Protein AF-A0A1N6NE54-F1 (afdb_monomer_lite)

Secondary structure (DSSP, 8-state):
-HHHHHHHTTSPTT-EEEEES--SHHHHHHHHTT-EEEEEESSHHHHHHHHHHHTS-EEES-GGG---SS-EEEEEE--SSPPPHHHHHHHHHHEEEEEEEEESS--SS--TTTEEEETTEEEE-

Radius of gyration: 13.29 Å; chains: 1; bounding box: 29×30×37 Å

Foldseek 3Di:
DVVVVVQVVQADQQFEEEEELDQQPVLLVCVVSNHHYAAEYCAPVSQVRNCVSNVHHYHNRDLLPDADPAAGLEYEYADPDADDQSSVVSNLVRHDQQRKYAYPDHDDDYDVVQWDDDPRITTGD

Structure (mmCIF, N/CA/C/O backbone):
data_AF-A0A1N6NE54-F1
#
_entry.id   AF-A0A1N6NE54-F1
#
loop_
_atom_site.group_PDB
_atom_site.id
_atom_site.type_symbol
_atom_site.label_atom_id
_atom_site.label_alt_id
_atom_site.label_comp_id
_atom_site.label_asym_id
_atom_site.label_entity_id
_atom_site.label_seq_id
_atom_site.pdbx_PDB_ins_code
_atom_site.Cartn_x
_atom_site.Cartn_y
_atom_site.Cartn_z
_atom_site.occupancy
_atom_site.B_iso_or_equiv
_atom_site.auth_seq_id
_atom_site.auth_comp_id
_atom_site.auth_asym_id
_atom_site.auth_atom_id
_atom_site.pdbx_PDB_model_num
ATOM 1 N N . MET A 1 1 ? 1.413 -16.279 2.804 1.00 60.62 1 MET A N 1
ATOM 2 C CA . MET A 1 1 ? -0.032 -16.570 2.664 1.00 60.62 1 MET A CA 1
ATOM 3 C C . MET A 1 1 ? -0.804 -16.203 3.930 1.00 60.62 1 MET A C 1
ATOM 5 O O . MET A 1 1 ? -1.491 -15.199 3.898 1.00 60.62 1 MET A O 1
ATOM 9 N N . ARG A 1 2 ? -0.577 -16.862 5.080 1.00 80.50 2 ARG A N 1
ATOM 10 C CA . ARG A 1 2 ? -1.353 -16.624 6.320 1.00 80.50 2 ARG A CA 1
ATOM 11 C C . ARG A 1 2 ? -1.451 -15.161 6.794 1.00 80.50 2 ARG A C 1
ATOM 13 O O . ARG A 1 2 ? -2.507 -14.752 7.260 1.00 80.50 2 ARG A O 1
ATOM 20 N N . GLU A 1 3 ? -0.372 -14.384 6.703 1.00 85.00 3 GLU A N 1
ATOM 21 C CA . GLU A 1 3 ? -0.378 -12.979 7.153 1.00 85.00 3 GLU A CA 1
ATOM 22 C C . GLU A 1 3 ? -1.035 -12.029 6.142 1.00 85.00 3 GLU A C 1
ATOM 24 O O . GLU A 1 3 ? -1.668 -11.059 6.548 1.00 85.00 3 GLU A O 1
ATOM 29 N N . LEU A 1 4 ? -0.967 -12.347 4.843 1.00 87.56 4 LEU A N 1
ATOM 30 C CA . LEU A 1 4 ? -1.697 -11.610 3.811 1.00 87.56 4 LEU A CA 1
ATOM 31 C C . LEU A 1 4 ? -3.206 -11.801 3.991 1.00 87.56 4 LEU A C 1
ATOM 33 O O . LEU A 1 4 ? -3.939 -10.822 4.007 1.00 87.56 4 LEU A O 1
ATOM 37 N N . ASP A 1 5 ? -3.658 -13.035 4.226 1.00 89.75 5 ASP A N 1
ATOM 38 C CA . ASP A 1 5 ? -5.077 -13.327 4.468 1.00 89.75 5 ASP A CA 1
ATOM 39 C C . ASP A 1 5 ? -5.596 -12.592 5.714 1.00 89.75 5 ASP A C 1
ATOM 41 O O . ASP A 1 5 ? -6.689 -12.030 5.714 1.00 89.75 5 ASP A O 1
ATOM 45 N N . ARG A 1 6 ? -4.782 -12.542 6.778 1.00 90.38 6 ARG A N 1
ATOM 46 C CA . ARG A 1 6 ? -5.091 -11.772 7.992 1.00 90.38 6 ARG A CA 1
ATOM 47 C C . ARG A 1 6 ? -5.148 -10.276 7.739 1.00 90.38 6 ARG A C 1
ATOM 49 O O . ARG A 1 6 ? -5.999 -9.611 8.320 1.00 90.38 6 ARG A O 1
ATOM 56 N N . TRP A 1 7 ? -4.243 -9.746 6.923 1.00 94.12 7 TRP A N 1
ATOM 57 C CA . TRP A 1 7 ? -4.256 -8.338 6.549 1.00 94.12 7 TRP A CA 1
ATOM 58 C C . TRP A 1 7 ? -5.516 -8.006 5.742 1.00 94.12 7 TRP A C 1
ATOM 60 O O . TRP A 1 7 ? -6.251 -7.100 6.125 1.00 94.12 7 TRP A O 1
ATOM 70 N N . LEU A 1 8 ? -5.829 -8.806 4.717 1.00 92.31 8 LEU A N 1
ATOM 71 C CA . LEU A 1 8 ? -7.023 -8.660 3.880 1.00 92.31 8 LEU A CA 1
ATOM 72 C C . LEU A 1 8 ? -8.323 -8.738 4.690 1.00 92.31 8 LEU A C 1
ATOM 74 O O . LEU A 1 8 ? -9.216 -7.922 4.488 1.00 92.31 8 LEU A O 1
ATOM 78 N N . ALA A 1 9 ? -8.414 -9.651 5.662 1.00 91.56 9 ALA A N 1
ATOM 79 C CA . ALA A 1 9 ? -9.597 -9.809 6.513 1.00 91.56 9 ALA A CA 1
ATOM 80 C C . ALA A 1 9 ? -9.931 -8.573 7.374 1.00 91.56 9 ALA A C 1
ATOM 82 O O . ALA A 1 9 ? -11.014 -8.501 7.953 1.00 91.56 9 ALA A O 1
ATOM 83 N N . ARG A 1 10 ? -9.009 -7.609 7.490 1.00 91.31 10 ARG A N 1
ATOM 84 C CA . ARG A 1 10 ? -9.209 -6.356 8.236 1.00 91.31 10 ARG 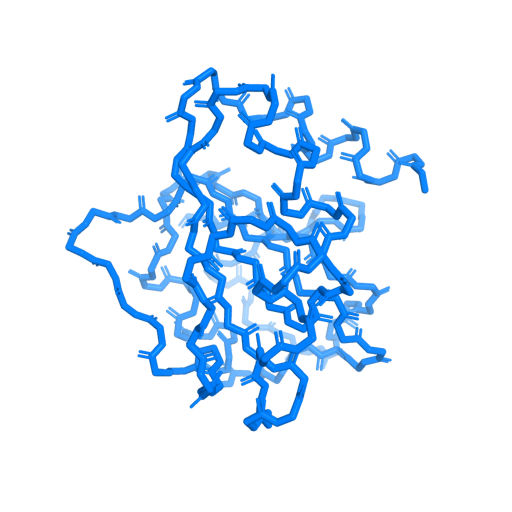A CA 1
ATOM 85 C C . ARG A 1 10 ? -9.653 -5.194 7.356 1.00 91.31 10 ARG A C 1
ATOM 87 O O . ARG A 1 10 ? -9.977 -4.138 7.894 1.00 91.31 10 ARG A O 1
ATOM 94 N N . LEU A 1 11 ? -9.617 -5.355 6.037 1.00 92.25 11 LEU A N 1
ATOM 95 C CA . LEU A 1 11 ? -9.899 -4.284 5.094 1.00 92.25 11 LEU A CA 1
ATOM 96 C C . LEU A 1 11 ? -11.395 -4.270 4.756 1.00 92.25 11 LEU A C 1
ATOM 98 O O . LEU A 1 11 ? -11.927 -5.283 4.298 1.00 92.25 11 LEU A O 1
ATOM 102 N N . PRO A 1 12 ? -12.091 -3.137 4.947 1.00 88.81 12 PRO A N 1
ATOM 103 C CA . PRO A 1 12 ? -13.418 -2.944 4.376 1.00 88.81 12 PRO A CA 1
ATOM 104 C C . PRO A 1 12 ? -13.404 -3.110 2.852 1.00 88.81 12 PRO A C 1
ATOM 106 O O . PRO A 1 12 ? -12.384 -2.867 2.202 1.00 88.81 12 PRO A O 1
ATOM 109 N N . ALA A 1 13 ? -14.554 -3.451 2.268 1.00 88.44 13 ALA A N 1
ATOM 110 C CA . ALA A 1 13 ? -14.724 -3.413 0.818 1.00 88.44 13 ALA A CA 1
ATOM 111 C C . ALA A 1 13 ? -14.390 -2.015 0.265 1.00 88.44 13 ALA A C 1
ATOM 113 O O . ALA A 1 13 ? -14.652 -1.005 0.924 1.00 88.44 13 ALA A O 1
ATOM 114 N N . ASN A 1 14 ? -13.829 -1.962 -0.945 1.00 93.38 14 ASN A N 1
ATOM 115 C CA . ASN A 1 14 ? -13.447 -0.722 -1.634 1.00 93.38 14 ASN A CA 1
ATOM 116 C C . ASN A 1 14 ? -12.414 0.134 -0.877 1.00 93.38 14 ASN A C 1
ATOM 118 O O . ASN A 1 14 ? -12.351 1.354 -1.047 1.00 93.38 14 ASN A O 1
ATOM 122 N N . SER A 1 15 ? -11.599 -0.490 -0.024 1.00 96.00 15 SER A N 1
ATOM 123 C CA . SER A 1 15 ? -10.534 0.194 0.709 1.00 96.00 15 SER A CA 1
ATOM 124 C C . SER A 1 15 ? -9.494 0.805 -0.227 1.00 96.00 15 SER A C 1
ATOM 126 O O . SER A 1 15 ? -9.093 0.195 -1.218 1.00 96.00 15 SER A O 1
ATOM 128 N N . HIS A 1 16 ? -9.003 1.995 0.131 1.00 97.69 16 HIS A N 1
ATOM 129 C CA . HIS A 1 16 ? -7.858 2.622 -0.528 1.00 97.69 16 HIS A CA 1
ATOM 130 C C . HIS A 1 16 ? -6.556 2.175 0.135 1.00 97.69 16 HIS A C 1
ATOM 132 O O . HIS A 1 16 ? -6.349 2.415 1.325 1.00 97.69 16 HIS A O 1
ATOM 138 N N . LEU A 1 17 ? -5.693 1.510 -0.630 1.00 98.19 17 LEU A N 1
ATOM 139 C CA . LEU A 1 17 ? -4.499 0.822 -0.150 1.00 98.19 17 LEU A CA 1
ATOM 140 C C . LEU A 1 17 ? -3.237 1.389 -0.796 1.00 98.19 17 LEU A C 1
ATOM 142 O O . LEU A 1 17 ? -3.231 1.716 -1.984 1.00 98.19 17 LEU A O 1
ATOM 146 N N . LEU A 1 18 ? -2.159 1.453 -0.015 1.00 98.25 18 LEU A N 1
ATOM 147 C CA . LEU A 1 18 ? -0.815 1.755 -0.506 1.00 98.25 18 LEU A CA 1
ATOM 148 C C . LEU A 1 18 ? 0.009 0.468 -0.605 1.00 98.25 18 LEU A C 1
ATOM 150 O O . LEU A 1 18 ? 0.202 -0.212 0.399 1.00 98.25 18 LEU A O 1
ATOM 154 N N . ILE A 1 19 ? 0.523 0.152 -1.790 1.00 98.06 19 ILE A N 1
ATOM 155 C CA . ILE A 1 19 ? 1.356 -1.033 -2.028 1.00 98.06 19 ILE A CA 1
ATOM 156 C C . ILE A 1 19 ? 2.722 -0.585 -2.554 1.00 98.06 19 ILE A C 1
ATOM 158 O O . ILE A 1 19 ? 2.780 0.152 -3.539 1.00 98.06 19 ILE A O 1
ATOM 162 N N . SER A 1 20 ? 3.816 -1.005 -1.915 1.00 97.44 20 SER A N 1
ATOM 163 C CA . SER A 1 20 ? 5.174 -0.704 -2.388 1.00 97.44 20 SER A CA 1
ATOM 164 C C . SER A 1 20 ? 5.926 -1.946 -2.829 1.00 97.44 20 SER A C 1
ATOM 166 O O . SER A 1 20 ? 5.822 -2.994 -2.196 1.00 97.44 20 SER A O 1
ATOM 168 N N . ASN A 1 21 ? 6.708 -1.792 -3.900 1.00 96.44 21 ASN A N 1
ATOM 169 C CA . ASN A 1 21 ? 7.662 -2.785 -4.405 1.00 96.44 21 ASN A CA 1
ATOM 170 C C . ASN A 1 21 ? 7.048 -4.178 -4.674 1.00 96.44 21 ASN A C 1
ATOM 172 O O . ASN A 1 21 ? 7.729 -5.195 -4.589 1.00 96.44 21 ASN A O 1
ATOM 176 N N . ASP A 1 22 ? 5.759 -4.219 -5.024 1.00 95.81 22 ASP A N 1
ATOM 177 C CA . ASP A 1 22 ? 5.060 -5.420 -5.495 1.00 95.81 22 ASP A CA 1
ATOM 178 C C . ASP A 1 22 ? 5.505 -5.802 -6.916 1.00 95.81 22 ASP A C 1
ATOM 180 O O . ASP A 1 22 ? 5.846 -4.935 -7.724 1.00 95.81 22 ASP A O 1
ATOM 184 N N . ASP A 1 23 ? 5.445 -7.090 -7.255 1.00 95.56 23 ASP A N 1
ATOM 185 C CA . ASP A 1 23 ? 5.723 -7.600 -8.609 1.00 95.56 23 ASP A CA 1
ATOM 186 C C . ASP A 1 23 ? 4.524 -7.449 -9.570 1.00 95.56 23 ASP A C 1
ATOM 188 O O . ASP A 1 23 ? 4.630 -7.697 -10.773 1.00 95.56 23 ASP A O 1
ATOM 192 N N . GLY A 1 24 ? 3.390 -6.997 -9.033 1.00 95.81 24 GLY A N 1
ATOM 193 C CA . GLY A 1 24 ? 2.129 -6.736 -9.711 1.00 95.81 24 GLY A CA 1
ATOM 194 C C . GLY A 1 24 ? 1.041 -7.746 -9.358 1.00 95.81 24 GLY A C 1
ATOM 195 O O . GLY A 1 24 ? -0.139 -7.479 -9.610 1.00 95.81 24 GLY A O 1
ATOM 196 N N . TYR A 1 25 ? 1.395 -8.884 -8.756 1.00 95.75 25 TYR A N 1
ATOM 197 C CA . TYR A 1 25 ? 0.437 -9.917 -8.380 1.00 95.75 25 TYR A CA 1
ATOM 198 C C . TYR A 1 25 ? -0.515 -9.438 -7.282 1.00 95.75 25 TYR A C 1
ATOM 200 O O . TYR A 1 25 ? -1.736 -9.609 -7.404 1.00 95.75 25 TYR A O 1
ATOM 208 N N . LEU A 1 26 ? 0.012 -8.814 -6.221 1.00 95.62 26 LEU A N 1
ATOM 209 C CA . LEU A 1 26 ? -0.824 -8.329 -5.126 1.00 95.62 26 LEU A CA 1
ATOM 210 C C . LEU A 1 26 ? -1.718 -7.187 -5.605 1.00 95.62 26 LEU A C 1
ATOM 212 O O . LEU A 1 26 ? -2.925 -7.220 -5.365 1.00 95.62 26 LEU A O 1
ATOM 216 N N . CYS A 1 27 ? -1.160 -6.221 -6.336 1.00 97.62 27 CYS A N 1
ATOM 217 C CA . CYS A 1 27 ? -1.928 -5.107 -6.883 1.00 97.62 27 CYS A CA 1
ATOM 218 C C . CYS A 1 27 ? -3.081 -5.595 -7.769 1.00 97.62 27 CYS A C 1
ATOM 220 O O . CYS A 1 27 ? -4.220 -5.170 -7.581 1.00 97.62 27 CYS A O 1
ATOM 222 N N . ARG A 1 28 ? -2.820 -6.539 -8.684 1.00 97.62 28 ARG A N 1
ATOM 223 C CA . ARG A 1 28 ? -3.859 -7.128 -9.543 1.00 97.62 28 ARG A CA 1
ATOM 224 C C . ARG A 1 28 ? -4.945 -7.834 -8.738 1.00 97.62 28 ARG A C 1
ATOM 226 O O . ARG A 1 28 ? -6.127 -7.700 -9.048 1.00 97.62 28 ARG A O 1
ATOM 233 N N . THR A 1 29 ? -4.544 -8.586 -7.716 1.00 95.50 29 THR A N 1
ATOM 234 C CA . THR A 1 29 ? -5.471 -9.322 -6.847 1.00 95.50 29 THR A CA 1
ATOM 2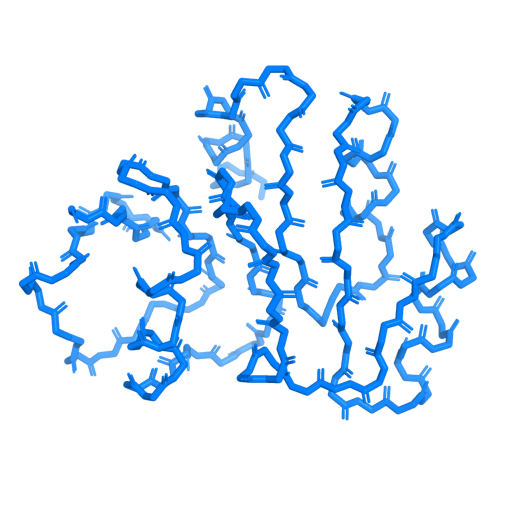35 C C . THR A 1 29 ? -6.385 -8.364 -6.087 1.00 95.50 29 THR A C 1
ATOM 237 O O . THR A 1 29 ? -7.592 -8.580 -6.037 1.00 95.50 29 THR A O 1
ATOM 240 N N . LEU A 1 30 ? -5.829 -7.279 -5.545 1.00 96.50 30 LEU A N 1
ATOM 241 C CA . LEU A 1 30 ? -6.584 -6.252 -4.828 1.00 96.50 30 LEU A CA 1
ATOM 242 C C . LEU A 1 30 ? -7.557 -5.509 -5.750 1.00 96.50 30 LEU A C 1
ATOM 244 O O . LEU A 1 30 ? -8.711 -5.310 -5.379 1.00 96.50 30 LEU A O 1
ATOM 248 N N . LEU A 1 31 ? -7.132 -5.161 -6.969 1.00 95.88 31 LEU A N 1
ATOM 249 C CA . LEU A 1 31 ? -8.016 -4.551 -7.967 1.00 95.88 31 LEU A CA 1
ATOM 250 C C . LEU A 1 31 ? -9.192 -5.463 -8.339 1.00 95.88 31 LEU A C 1
ATOM 252 O O . LEU A 1 31 ? -10.318 -4.991 -8.466 1.00 95.88 31 LEU A O 1
ATOM 256 N N . ALA A 1 32 ? -8.954 -6.771 -8.478 1.00 94.94 32 ALA A N 1
ATOM 257 C CA . ALA A 1 32 ? -10.013 -7.745 -8.750 1.00 94.94 32 ALA A CA 1
ATOM 258 C C . ALA A 1 32 ? -11.016 -7.894 -7.588 1.00 94.94 32 ALA A C 1
ATOM 260 O O . ALA A 1 32 ? -12.117 -8.396 -7.795 1.00 94.94 32 ALA A O 1
ATOM 261 N N . GLN A 1 33 ? -10.646 -7.450 -6.383 1.00 93.88 33 GLN A N 1
ATOM 262 C CA . GLN A 1 33 ? -11.509 -7.363 -5.201 1.00 93.88 33 GLN A CA 1
ATOM 263 C C . GLN A 1 33 ? -12.115 -5.960 -5.017 1.00 93.88 33 GLN A C 1
ATOM 265 O O . GLN A 1 33 ? -12.544 -5.617 -3.917 1.00 93.88 33 GLN A O 1
ATOM 270 N N . GLU A 1 34 ? -12.117 -5.143 -6.075 1.00 95.12 34 GLU A N 1
ATOM 271 C CA . GLU A 1 34 ? -1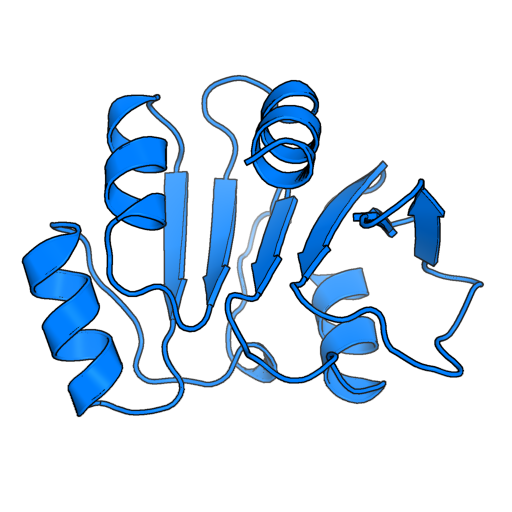2.681 -3.786 -6.102 1.00 95.12 34 GLU A CA 1
ATOM 272 C C . GLU A 1 34 ? -11.987 -2.797 -5.144 1.00 95.12 34 GLU A C 1
ATOM 274 O O . GLU A 1 34 ? -12.505 -1.723 -4.842 1.00 95.12 34 GLU A O 1
ATOM 279 N N . MET A 1 35 ? -10.770 -3.115 -4.688 1.00 96.50 35 MET A N 1
ATOM 280 C CA . MET A 1 35 ? -9.972 -2.196 -3.876 1.00 96.50 35 MET A CA 1
ATOM 281 C C . MET A 1 35 ? -9.382 -1.077 -4.736 1.00 96.50 35 MET A C 1
ATOM 283 O O . MET A 1 35 ? -9.016 -1.273 -5.897 1.00 96.50 35 MET A O 1
ATOM 287 N N . VAL A 1 36 ? -9.200 0.098 -4.135 1.00 96.75 36 VAL A N 1
ATOM 288 C CA . VAL A 1 36 ? -8.482 1.207 -4.769 1.00 96.75 36 VAL A CA 1
ATOM 289 C C . VAL A 1 36 ? -7.005 1.073 -4.422 1.00 96.75 36 VAL A C 1
ATOM 291 O O . VAL A 1 36 ? -6.627 1.162 -3.257 1.00 96.75 36 VAL A O 1
ATOM 294 N N . VAL A 1 37 ? -6.147 0.874 -5.421 1.00 97.75 37 VAL A N 1
ATOM 295 C CA . VAL A 1 37 ? -4.711 0.650 -5.203 1.00 97.75 37 VAL A CA 1
ATOM 296 C C . VAL A 1 37 ? -3.907 1.870 -5.639 1.00 97.75 37 VAL A C 1
ATOM 298 O O . VAL A 1 37 ? -3.995 2.330 -6.774 1.00 97.75 37 VAL A O 1
ATOM 301 N N . SER A 1 38 ? -3.090 2.395 -4.732 1.00 98.19 38 SER A N 1
ATOM 302 C CA . SER A 1 38 ? -1.979 3.288 -5.053 1.00 98.19 38 SER A CA 1
ATOM 303 C C . SER A 1 38 ? -0.682 2.514 -4.911 1.00 98.19 38 SER A C 1
ATOM 305 O O . SER A 1 38 ? -0.346 2.071 -3.818 1.00 98.19 38 SER A O 1
ATOM 307 N N . ALA A 1 39 ? 0.032 2.345 -6.019 1.00 98.19 39 ALA A N 1
ATOM 308 C CA . ALA A 1 39 ? 1.248 1.549 -6.062 1.00 98.19 39 ALA A CA 1
ATOM 309 C C . ALA A 1 39 ? 2.481 2.411 -6.347 1.00 98.19 39 ALA A C 1
ATOM 311 O O . ALA A 1 39 ? 2.434 3.346 -7.160 1.00 98.19 39 ALA A O 1
ATOM 312 N N . CYS A 1 40 ? 3.597 2.074 -5.708 1.00 98.19 40 CYS A N 1
ATOM 313 C CA . CYS A 1 40 ? 4.898 2.639 -6.033 1.00 98.19 40 CYS A CA 1
ATOM 314 C C . CYS A 1 40 ? 6.001 1.582 -6.027 1.00 98.19 40 CYS A C 1
ATOM 316 O O . CYS A 1 40 ? 5.903 0.559 -5.352 1.00 98.19 40 CYS A O 1
ATOM 318 N N . CYS A 1 41 ? 7.061 1.845 -6.778 1.00 97.94 41 CYS A N 1
ATOM 319 C CA . CYS A 1 41 ? 8.305 1.099 -6.693 1.00 97.94 41 CYS A CA 1
ATOM 320 C C . CYS A 1 41 ? 9.480 2.073 -6.657 1.00 97.94 41 CYS A C 1
ATOM 322 O O . CYS A 1 41 ? 9.420 3.139 -7.272 1.00 97.94 41 CYS A O 1
ATOM 324 N N . ASP A 1 42 ? 10.569 1.692 -5.997 1.00 96.12 42 ASP A N 1
ATOM 325 C CA . ASP A 1 42 ? 11.720 2.585 -5.799 1.00 96.12 42 ASP A CA 1
ATOM 326 C C . ASP A 1 4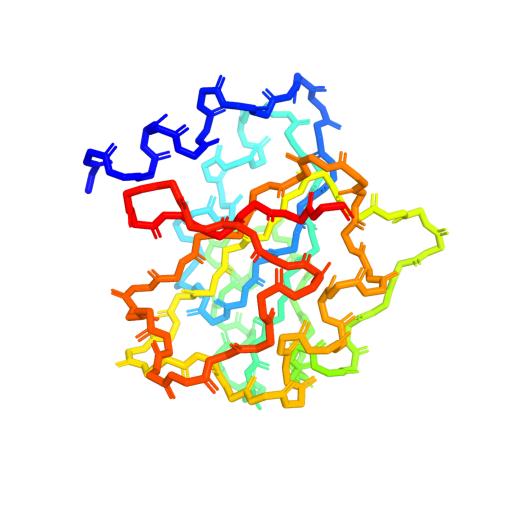2 ? 12.481 2.899 -7.092 1.00 96.12 42 ASP A C 1
ATOM 328 O O . ASP A 1 42 ? 13.184 3.905 -7.183 1.00 96.12 42 ASP A O 1
ATOM 332 N N . THR A 1 43 ? 12.329 2.053 -8.114 1.00 97.12 43 THR A N 1
ATOM 333 C CA . THR A 1 43 ? 12.982 2.216 -9.415 1.00 97.12 43 THR A CA 1
ATOM 334 C C . THR A 1 43 ? 11.963 2.312 -10.541 1.00 97.12 43 THR A C 1
ATOM 336 O O . THR A 1 43 ? 10.884 1.715 -10.485 1.00 97.12 43 THR A O 1
ATOM 339 N N . LEU A 1 44 ? 12.328 3.041 -11.600 1.00 97.94 44 LEU A N 1
ATOM 340 C CA . LEU A 1 44 ? 11.499 3.171 -12.796 1.00 97.94 44 LEU A CA 1
ATOM 341 C C . LEU A 1 44 ? 11.243 1.814 -13.461 1.00 97.94 44 LEU A C 1
ATOM 343 O O . LEU A 1 44 ? 10.103 1.510 -13.797 1.00 97.94 44 LEU A O 1
ATOM 347 N N . ASP A 1 45 ? 12.274 0.978 -13.580 1.00 98.19 45 ASP A N 1
ATOM 348 C CA . ASP A 1 45 ? 12.154 -0.342 -14.200 1.00 98.19 45 ASP A CA 1
ATOM 349 C C . ASP A 1 45 ? 11.195 -1.257 -13.431 1.00 98.19 45 ASP A C 1
ATOM 351 O O . ASP A 1 45 ? 10.388 -1.960 -14.042 1.00 98.19 45 ASP A O 1
ATOM 355 N N . ALA A 1 46 ? 11.257 -1.249 -12.093 1.00 97.75 46 ALA A N 1
ATOM 356 C CA . ALA A 1 46 ? 10.303 -1.988 -11.272 1.00 97.75 46 ALA A CA 1
ATOM 357 C C . ALA A 1 46 ? 8.884 -1.442 -11.466 1.00 97.75 46 ALA A C 1
ATOM 359 O O . ALA A 1 46 ? 7.988 -2.211 -11.801 1.00 97.75 46 ALA A O 1
ATOM 360 N N . ALA A 1 47 ? 8.699 -0.120 -11.382 1.00 98.25 47 ALA A N 1
ATOM 361 C CA . ALA A 1 47 ? 7.393 0.505 -11.570 1.00 98.25 47 ALA A CA 1
ATOM 362 C C . ALA A 1 47 ? 6.780 0.174 -12.943 1.00 98.25 47 ALA A C 1
ATOM 364 O O . ALA A 1 47 ? 5.592 -0.131 -13.031 1.00 98.25 47 ALA A O 1
ATOM 365 N N . MET A 1 48 ? 7.582 0.172 -14.013 1.00 98.44 48 MET A N 1
ATOM 366 C CA . MET A 1 48 ? 7.130 -0.209 -15.354 1.00 98.44 48 MET A CA 1
ATOM 367 C C . MET A 1 48 ? 6.675 -1.670 -15.417 1.00 98.44 48 MET A C 1
ATOM 369 O O . MET A 1 48 ? 5.596 -1.945 -15.942 1.00 98.44 48 MET A O 1
ATOM 373 N N . ARG A 1 49 ? 7.463 -2.604 -14.867 1.00 98.31 49 ARG A N 1
ATOM 374 C CA . ARG A 1 49 ? 7.097 -4.030 -14.842 1.00 98.31 49 ARG A CA 1
ATOM 375 C C . ARG A 1 49 ? 5.819 -4.268 -14.044 1.00 98.31 49 ARG A C 1
ATOM 377 O O . ARG A 1 49 ? 4.902 -4.904 -14.558 1.00 98.31 49 ARG A O 1
ATOM 384 N N . THR A 1 50 ? 5.734 -3.706 -12.841 1.00 98.31 50 THR A N 1
ATOM 385 C CA . THR A 1 50 ? 4.567 -3.825 -11.960 1.00 98.31 50 THR A CA 1
ATOM 386 C C . THR A 1 50 ? 3.329 -3.202 -12.602 1.00 98.31 50 THR A C 1
ATOM 388 O O . THR A 1 50 ? 2.260 -3.800 -12.565 1.00 98.31 50 THR A O 1
ATOM 391 N N . SER A 1 51 ? 3.468 -2.047 -13.263 1.00 98.44 51 SER A N 1
ATOM 392 C CA . SER A 1 51 ? 2.376 -1.384 -13.990 1.00 98.44 51 SER A CA 1
ATOM 393 C C . SER A 1 51 ? 1.786 -2.279 -15.080 1.00 98.44 51 SER A C 1
ATOM 395 O O . SER A 1 51 ? 0.571 -2.474 -15.138 1.00 98.44 51 SER A O 1
ATOM 397 N N . VAL A 1 52 ? 2.646 -2.904 -15.893 1.00 98.31 52 VAL A N 1
ATOM 398 C CA . VAL A 1 52 ? 2.222 -3.848 -16.938 1.00 98.31 52 VAL A CA 1
ATOM 399 C C . VAL A 1 52 ? 1.584 -5.101 -16.336 1.00 98.31 52 VAL A C 1
ATOM 401 O O . VAL A 1 52 ? 0.529 -5.529 -16.799 1.00 98.31 52 VAL A O 1
ATOM 404 N N . ALA A 1 53 ? 2.201 -5.689 -15.310 1.00 98.25 53 ALA A N 1
ATOM 405 C CA . ALA A 1 53 ? 1.724 -6.926 -14.692 1.00 98.25 53 ALA A CA 1
ATOM 406 C C . ALA A 1 53 ? 0.379 -6.748 -13.968 1.00 98.25 53 ALA A C 1
ATOM 408 O O . ALA A 1 53 ? -0.485 -7.628 -14.030 1.00 98.25 53 ALA A O 1
ATOM 409 N N . ALA A 1 54 ? 0.199 -5.608 -13.299 1.00 97.62 54 ALA A N 1
ATOM 410 C CA . ALA A 1 54 ? -0.979 -5.323 -12.495 1.00 97.62 54 ALA A CA 1
ATOM 411 C C . ALA A 1 54 ? -2.112 -4.639 -13.271 1.00 97.6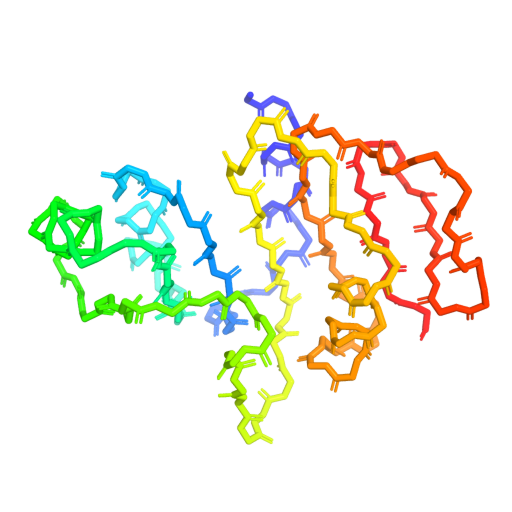2 54 ALA A C 1
ATOM 413 O O . ALA A 1 54 ? -3.271 -4.748 -12.873 1.00 97.62 54 ALA A O 1
ATOM 414 N N . GLY A 1 55 ? -1.794 -3.946 -14.369 1.00 97.50 55 GLY A N 1
ATOM 415 C CA . GLY A 1 55 ? -2.764 -3.193 -15.160 1.00 97.50 55 GLY A CA 1
ATOM 416 C C . GLY A 1 55 ? -3.198 -1.870 -14.518 1.00 97.50 55 GLY A C 1
ATOM 417 O O . GLY A 1 55 ? -4.327 -1.439 -14.740 1.00 97.50 55 GLY A O 1
ATOM 418 N N . LEU A 1 56 ? -2.330 -1.222 -13.727 1.00 97.69 56 LEU A N 1
ATOM 419 C CA . LEU A 1 56 ? -2.581 0.106 -13.148 1.00 97.69 56 LEU A CA 1
ATOM 420 C C . LEU A 1 56 ? -1.351 1.020 -13.218 1.00 97.69 56 LEU A C 1
ATOM 422 O O . LEU A 1 56 ? -0.230 0.527 -13.301 1.00 97.69 56 LEU A O 1
ATOM 426 N N . PRO A 1 57 ? -1.520 2.348 -13.094 1.00 97.62 57 PRO A N 1
ATOM 427 C CA . PRO A 1 57 ? -0.391 3.256 -12.937 1.00 97.62 57 PRO A CA 1
ATOM 428 C C . PRO A 1 57 ? 0.402 2.976 -11.651 1.00 97.62 57 PRO A C 1
ATOM 430 O O . PRO A 1 57 ? -0.155 2.991 -10.553 1.00 97.62 57 PRO A O 1
ATOM 433 N N . VAL A 1 58 ? 1.719 2.811 -11.781 1.00 98.38 58 VAL A N 1
ATOM 434 C CA . VAL A 1 58 ? 2.654 2.641 -10.655 1.00 98.38 58 VAL A CA 1
ATOM 435 C C . VAL A 1 58 ? 3.669 3.779 -10.668 1.00 98.38 58 VAL A C 1
ATOM 437 O O . VAL A 1 58 ? 4.237 4.107 -11.710 1.00 98.38 58 VAL A O 1
ATOM 440 N N . ARG A 1 59 ? 3.896 4.408 -9.512 1.00 98.00 59 ARG A N 1
ATOM 441 C CA . ARG A 1 59 ? 4.843 5.525 -9.377 1.00 98.00 59 ARG A CA 1
ATOM 442 C C . ARG A 1 59 ? 6.266 5.004 -9.184 1.00 98.00 59 ARG A C 1
ATOM 444 O O . ARG A 1 59 ? 6.486 4.156 -8.329 1.00 98.00 59 ARG A O 1
ATOM 451 N N . ALA A 1 60 ? 7.231 5.565 -9.906 1.00 97.94 60 ALA A N 1
ATOM 452 C CA . ALA A 1 60 ? 8.652 5.370 -9.623 1.00 97.94 60 ALA A CA 1
ATOM 453 C C . ALA A 1 60 ? 9.077 6.314 -8.484 1.00 97.94 60 ALA A C 1
ATOM 455 O O . ALA A 1 60 ? 9.513 7.439 -8.729 1.00 97.94 60 ALA A O 1
ATOM 456 N N . ALA A 1 61 ? 8.827 5.907 -7.243 1.00 96.62 61 ALA A N 1
ATOM 457 C CA . ALA A 1 61 ? 9.083 6.701 -6.051 1.00 96.62 61 ALA A CA 1
ATOM 458 C C . ALA A 1 61 ? 9.103 5.825 -4.795 1.00 96.62 61 ALA A C 1
ATOM 460 O O . ALA A 1 61 ? 8.385 4.830 -4.707 1.00 96.62 61 ALA A O 1
ATOM 461 N N . THR A 1 62 ? 9.844 6.275 -3.784 1.00 95.06 62 THR A N 1
ATOM 462 C CA . THR A 1 62 ? 9.804 5.660 -2.455 1.00 95.06 62 THR A CA 1
ATOM 463 C C . THR A 1 62 ? 8.486 5.956 -1.738 1.00 95.06 62 THR A C 1
ATOM 465 O O . THR A 1 62 ? 7.805 6.955 -2.006 1.00 95.06 62 THR A O 1
ATOM 468 N N . VAL A 1 63 ? 8.149 5.121 -0.753 1.00 95.81 63 VAL A N 1
ATOM 469 C CA . VAL A 1 63 ? 6.949 5.274 0.093 1.00 95.81 63 VAL A CA 1
ATOM 470 C C . VAL A 1 63 ? 6.855 6.658 0.742 1.00 95.81 63 VAL A C 1
ATOM 472 O O . VAL A 1 63 ? 5.760 7.207 0.851 1.00 95.81 63 VAL A O 1
ATOM 475 N N . LEU A 1 64 ? 7.990 7.271 1.096 1.00 96.44 64 LEU A N 1
ATOM 476 C CA . LEU A 1 64 ? 8.064 8.617 1.687 1.00 96.44 64 LEU A CA 1
ATOM 477 C C . LEU A 1 64 ? 7.469 9.717 0.790 1.00 96.44 64 LEU A C 1
ATOM 479 O O . LEU A 1 64 ? 7.030 10.764 1.272 1.00 96.44 64 LEU A O 1
ATOM 483 N N . HIS A 1 65 ? 7.431 9.485 -0.521 1.00 95.19 65 HIS A N 1
ATOM 484 C CA . HIS A 1 65 ? 6.857 10.410 -1.496 1.00 95.19 65 HIS A CA 1
ATOM 485 C C . HIS A 1 65 ? 5.401 10.078 -1.844 1.00 95.19 65 HIS A C 1
ATOM 487 O O . HIS A 1 65 ? 4.738 10.835 -2.557 1.00 95.19 65 HIS A O 1
ATOM 493 N N . CYS A 1 66 ? 4.871 8.968 -1.331 1.00 94.50 66 CYS A N 1
ATOM 494 C CA . CYS A 1 66 ? 3.489 8.578 -1.549 1.00 94.50 66 CYS A CA 1
ATOM 495 C C . CYS A 1 66 ? 2.582 9.279 -0.546 1.00 94.50 66 CYS A C 1
ATOM 497 O O . CYS A 1 66 ? 2.668 9.070 0.664 1.00 94.50 66 CYS A O 1
ATOM 499 N N . ARG A 1 67 ? 1.710 10.135 -1.078 1.00 95.06 67 ARG A N 1
ATOM 500 C CA . ARG A 1 67 ? 0.723 10.896 -0.318 1.00 95.06 67 ARG A CA 1
ATOM 501 C C . ARG A 1 67 ? -0.648 10.731 -0.939 1.00 95.06 67 ARG A C 1
ATOM 503 O O . ARG A 1 67 ? -0.772 10.680 -2.167 1.00 95.06 67 ARG A O 1
ATOM 510 N N . SER A 1 68 ? -1.652 10.699 -0.078 1.00 94.88 68 SER A N 1
ATOM 511 C CA . SER A 1 68 ? -3.055 10.755 -0.461 1.00 94.88 68 SER A CA 1
ATOM 512 C C . SER A 1 68 ? -3.752 11.855 0.329 1.00 94.88 68 SER A C 1
ATOM 514 O O . SER A 1 68 ? -3.386 12.149 1.464 1.00 94.88 68 SER A O 1
ATOM 516 N N . VAL A 1 69 ? -4.753 12.482 -0.289 1.00 93.38 69 VAL A N 1
ATOM 517 C CA . VAL A 1 69 ? -5.617 13.459 0.391 1.00 93.38 69 VAL A CA 1
ATOM 518 C C . VAL A 1 69 ? -6.490 12.757 1.434 1.00 93.38 69 VAL A C 1
ATOM 520 O O . VAL A 1 69 ? -6.778 13.323 2.484 1.00 93.38 69 VAL A O 1
ATOM 523 N N . VAL A 1 70 ? -6.879 11.511 1.155 1.00 94.00 70 VAL A N 1
ATOM 524 C CA . VAL A 1 70 ? -7.625 10.646 2.073 1.00 94.00 70 VAL A CA 1
ATOM 525 C C . VAL A 1 70 ? -6.667 9.604 2.654 1.00 94.00 70 VAL A C 1
ATOM 527 O O . VAL A 1 70 ? -5.954 8.968 1.873 1.00 94.00 70 VAL A O 1
ATOM 530 N N . PRO A 1 71 ? -6.632 9.397 3.983 1.00 96.38 71 PRO A N 1
ATOM 531 C CA . PRO A 1 71 ? -5.775 8.382 4.581 1.00 96.38 71 PRO A CA 1
ATOM 532 C C . PRO A 1 71 ? -6.055 6.986 4.018 1.00 96.38 71 PRO A C 1
ATOM 534 O O . PRO A 1 71 ? -7.212 6.597 3.857 1.00 96.38 71 PRO A O 1
ATOM 537 N N . PHE A 1 72 ? -5.002 6.217 3.758 1.00 97.94 72 PHE A N 1
ATOM 538 C CA . PHE A 1 72 ? -5.141 4.839 3.304 1.00 97.94 72 PHE A CA 1
ATOM 539 C C . PHE A 1 72 ? -5.706 3.964 4.433 1.00 97.94 72 PHE A C 1
ATOM 541 O O . PHE A 1 72 ? -5.342 4.105 5.605 1.00 97.94 72 PHE A O 1
ATOM 548 N N . ALA A 1 73 ? -6.568 3.018 4.072 1.00 97.56 73 ALA A N 1
ATOM 549 C CA . ALA A 1 73 ? -7.148 2.038 4.990 1.00 97.56 73 ALA A CA 1
ATOM 550 C C . ALA A 1 73 ? -6.158 0.918 5.368 1.00 97.56 73 ALA A C 1
ATOM 552 O O . ALA A 1 73 ? -6.352 0.213 6.358 1.00 97.56 73 ALA A O 1
ATOM 553 N N . GLY A 1 74 ? -5.075 0.774 4.603 1.00 97.69 74 GLY A N 1
ATOM 554 C CA . GLY A 1 74 ? -3.988 -0.155 4.877 1.00 97.69 74 GLY A CA 1
ATOM 555 C C . GLY A 1 74 ? -2.808 0.065 3.939 1.00 97.69 74 GLY A C 1
ATOM 556 O O . GLY A 1 74 ? -2.929 0.733 2.907 1.00 97.69 74 GLY A O 1
ATOM 557 N N . ALA A 1 75 ? -1.666 -0.512 4.299 1.00 97.56 75 ALA A N 1
ATOM 558 C CA . ALA A 1 75 ? -0.497 -0.544 3.432 1.00 97.56 75 ALA A CA 1
ATOM 559 C C . ALA A 1 75 ? 0.211 -1.901 3.468 1.00 97.56 75 ALA A C 1
ATOM 561 O O . ALA A 1 75 ? 0.192 -2.587 4.492 1.00 97.56 75 ALA A O 1
ATOM 562 N N . CYS A 1 76 ? 0.852 -2.263 2.360 1.00 96.88 76 CYS A N 1
ATOM 563 C CA . CYS A 1 76 ? 1.721 -3.430 2.260 1.00 96.88 76 CYS A CA 1
ATOM 564 C C . CYS A 1 76 ? 3.070 -3.021 1.670 1.00 96.88 76 CYS A C 1
ATOM 566 O O . CYS A 1 76 ? 3.117 -2.455 0.577 1.00 96.88 76 CYS A O 1
ATOM 568 N N . LEU A 1 77 ? 4.149 -3.322 2.392 1.00 95.94 77 LEU A N 1
ATOM 569 C CA . LEU A 1 77 ? 5.520 -3.152 1.921 1.00 95.94 77 LEU A CA 1
ATOM 570 C C . LEU A 1 77 ? 6.065 -4.523 1.539 1.00 95.94 77 LEU A C 1
ATOM 572 O O . LEU A 1 77 ? 6.240 -5.384 2.407 1.00 95.94 77 LEU A O 1
ATOM 576 N N . CYS A 1 78 ? 6.295 -4.730 0.245 1.00 94.38 78 CYS A N 1
ATOM 577 C CA . CYS A 1 78 ? 6.795 -5.996 -0.293 1.00 94.38 78 CYS A CA 1
ATOM 578 C C . CYS A 1 78 ? 8.329 -6.104 -0.249 1.00 94.38 78 CYS A C 1
ATOM 580 O O . CYS A 1 78 ? 8.894 -7.064 -0.763 1.00 94.38 78 CYS A O 1
ATOM 582 N N . ASP A 1 79 ? 8.995 -5.143 0.390 1.00 89.56 79 ASP A N 1
ATOM 583 C CA . ASP A 1 79 ? 10.438 -5.119 0.584 1.00 89.56 79 ASP A CA 1
ATOM 584 C C . ASP A 1 79 ? 10.949 -6.279 1.447 1.00 89.56 79 ASP A C 1
ATOM 586 O O . ASP A 1 79 ? 10.362 -6.637 2.471 1.00 89.56 79 ASP A O 1
ATOM 590 N N . GLU A 1 80 ? 12.123 -6.802 1.088 1.00 86.56 80 GLU A N 1
ATOM 591 C CA . GLU A 1 80 ? 12.859 -7.805 1.877 1.00 86.56 80 GLU A CA 1
ATOM 592 C C . GLU A 1 80 ? 13.510 -7.213 3.138 1.00 86.56 80 GLU A C 1
ATOM 594 O O . GLU A 1 80 ? 14.153 -7.914 3.916 1.00 86.56 80 GLU A O 1
ATOM 599 N N . THR A 1 81 ? 13.363 -5.908 3.361 1.00 89.25 81 THR A N 1
ATOM 600 C CA . THR A 1 81 ? 13.920 -5.221 4.525 1.00 89.25 81 THR A CA 1
ATOM 601 C C . THR A 1 81 ? 12.815 -4.598 5.356 1.00 89.25 81 THR A C 1
ATOM 603 O O . THR A 1 81 ? 11.745 -4.244 4.860 1.00 89.25 81 THR A O 1
ATOM 606 N N . ALA A 1 82 ? 13.058 -4.498 6.660 1.00 90.81 82 ALA A N 1
ATOM 607 C CA . ALA A 1 82 ? 12.109 -3.851 7.543 1.00 90.81 82 ALA A CA 1
ATOM 608 C C . ALA A 1 82 ? 12.082 -2.334 7.292 1.00 90.81 82 ALA A C 1
ATOM 610 O O . ALA A 1 82 ? 13.146 -1.742 7.094 1.00 90.81 82 ALA A O 1
ATOM 611 N N . PRO A 1 83 ? 10.906 -1.684 7.361 1.00 92.00 83 PRO A N 1
ATOM 612 C CA . PRO A 1 83 ? 10.817 -0.240 7.199 1.00 92.00 83 PRO A CA 1
ATOM 613 C C . PRO A 1 83 ? 11.568 0.483 8.317 1.00 92.00 83 PRO A C 1
ATOM 615 O O . PRO A 1 83 ? 11.458 0.128 9.493 1.00 92.00 83 PRO A O 1
ATOM 618 N N . ASP A 1 84 ? 12.299 1.532 7.954 1.00 92.06 84 ASP A N 1
ATOM 619 C CA . ASP A 1 84 ? 12.993 2.377 8.918 1.00 92.06 84 ASP A CA 1
ATOM 620 C C . ASP A 1 84 ? 12.032 3.304 9.692 1.00 92.06 84 ASP A C 1
ATOM 622 O O . ASP A 1 84 ? 10.824 3.394 9.432 1.00 92.06 84 ASP A O 1
ATOM 626 N N . ALA A 1 85 ? 12.573 4.016 10.683 1.00 91.38 85 ALA A N 1
ATOM 627 C CA . ALA A 1 85 ? 11.787 4.916 11.523 1.00 91.38 85 ALA A CA 1
ATOM 628 C C . ALA A 1 85 ? 11.138 6.063 10.725 1.00 91.38 85 ALA A C 1
ATOM 630 O O . ALA A 1 85 ? 10.028 6.479 11.059 1.00 91.38 85 ALA A O 1
ATOM 631 N N . ALA A 1 86 ? 11.799 6.557 9.673 1.00 92.62 86 ALA A N 1
ATOM 632 C CA . ALA A 1 86 ? 11.274 7.626 8.829 1.00 92.62 86 ALA A CA 1
ATOM 633 C C . ALA A 1 86 ? 10.064 7.148 8.014 1.00 92.62 86 ALA A C 1
ATOM 635 O O . ALA A 1 86 ? 9.034 7.823 7.975 1.00 92.62 86 ALA A O 1
ATOM 636 N N . THR A 1 87 ? 10.155 5.951 7.436 1.00 94.31 87 THR A N 1
ATOM 637 C CA . THR A 1 87 ? 9.076 5.297 6.690 1.00 94.31 87 THR A CA 1
ATOM 638 C C . THR A 1 87 ? 7.871 5.050 7.586 1.00 94.31 87 THR A C 1
ATOM 640 O O . THR A 1 87 ? 6.747 5.393 7.221 1.00 94.31 87 THR A O 1
ATOM 643 N N . LEU A 1 88 ? 8.091 4.538 8.800 1.00 94.56 88 LEU A N 1
ATOM 644 C CA . LEU A 1 88 ? 7.013 4.341 9.768 1.00 94.56 88 LEU A CA 1
ATOM 645 C C . LEU A 1 88 ? 6.378 5.650 10.243 1.00 94.56 88 LEU A C 1
ATOM 647 O O . LEU A 1 88 ? 5.160 5.705 10.414 1.00 94.56 88 LEU A O 1
ATOM 651 N N . ALA A 1 89 ? 7.173 6.696 10.475 1.00 93.75 89 ALA A N 1
ATOM 652 C CA . ALA A 1 89 ? 6.648 8.004 10.854 1.00 93.75 89 ALA A CA 1
ATOM 653 C C . ALA A 1 89 ? 5.786 8.591 9.729 1.00 93.75 89 ALA A C 1
ATOM 655 O O . ALA A 1 89 ? 4.679 9.060 9.986 1.00 93.75 89 ALA A O 1
ATOM 656 N N . HIS A 1 90 ? 6.246 8.499 8.479 1.00 95.56 90 HIS A N 1
ATOM 657 C CA . HIS A 1 90 ? 5.478 8.928 7.312 1.00 95.56 90 HIS A CA 1
ATOM 658 C C . HIS A 1 90 ? 4.164 8.153 7.184 1.00 95.56 90 HIS A C 1
ATOM 660 O O . HIS A 1 90 ? 3.095 8.764 7.129 1.00 95.56 90 HIS A O 1
ATOM 666 N N . LEU A 1 91 ? 4.215 6.817 7.223 1.00 96.19 91 LEU A N 1
ATOM 667 C CA . LEU A 1 91 ? 3.028 5.964 7.124 1.00 96.19 91 LEU A CA 1
ATOM 668 C C . LEU A 1 91 ? 2.024 6.229 8.252 1.00 96.19 91 LEU A C 1
ATOM 670 O O . LEU A 1 91 ? 0.825 6.245 7.990 1.00 96.19 91 LEU A O 1
ATOM 674 N N . ALA A 1 92 ? 2.475 6.534 9.471 1.00 95.44 92 ALA A N 1
ATOM 675 C CA . ALA A 1 92 ? 1.576 6.889 10.572 1.00 95.44 92 ALA A CA 1
ATOM 676 C C . ALA A 1 92 ? 0.727 8.143 10.278 1.00 95.44 92 ALA A C 1
ATOM 678 O O . ALA A 1 92 ? -0.380 8.270 10.803 1.00 95.44 92 ALA A O 1
ATOM 679 N N . THR A 1 93 ? 1.220 9.051 9.422 1.00 95.38 93 THR A N 1
ATOM 680 C CA . THR A 1 93 ? 0.465 10.235 8.970 1.00 95.38 93 THR A CA 1
ATOM 681 C C . THR A 1 93 ? -0.444 9.963 7.775 1.00 95.38 93 THR A C 1
ATOM 683 O O . THR A 1 93 ? -1.378 10.726 7.543 1.00 95.38 93 THR A O 1
ATOM 686 N N . GLN A 1 94 ? -0.161 8.916 6.995 1.00 97.31 94 GLN A N 1
ATOM 687 C CA . GLN A 1 94 ? -0.891 8.596 5.765 1.00 97.31 94 GLN A CA 1
ATOM 688 C C . GLN A 1 94 ? -1.919 7.477 5.954 1.00 97.31 94 GLN A C 1
ATOM 690 O O . GLN A 1 94 ? -2.794 7.322 5.110 1.00 97.31 94 GLN A O 1
ATOM 695 N N . LEU A 1 95 ? -1.830 6.700 7.033 1.00 96.94 95 LEU A N 1
ATOM 696 C CA . LEU A 1 95 ? -2.782 5.645 7.363 1.00 96.94 95 LEU A CA 1
ATOM 697 C C . LEU A 1 95 ? -3.902 6.143 8.284 1.00 96.94 95 LEU A C 1
ATOM 699 O O . LEU A 1 95 ? -3.679 6.933 9.207 1.00 96.94 95 LEU A O 1
ATOM 703 N N . ALA A 1 96 ? -5.110 5.624 8.069 1.00 96.56 96 ALA A N 1
ATOM 704 C CA . ALA A 1 96 ? -6.244 5.845 8.958 1.00 96.56 96 ALA A CA 1
ATOM 705 C C . ALA A 1 96 ? -6.005 5.232 10.362 1.00 96.56 96 ALA A C 1
ATOM 707 O O . ALA A 1 96 ? -5.313 4.217 10.479 1.00 96.56 96 ALA A O 1
ATOM 708 N N . PRO A 1 97 ? -6.604 5.791 11.435 1.00 95.38 97 PRO A N 1
ATOM 709 C CA . PRO A 1 97 ? -6.686 5.134 12.745 1.00 95.38 97 PRO A CA 1
ATOM 710 C C . PRO A 1 97 ? -7.137 3.672 12.638 1.00 95.38 97 PRO A C 1
ATOM 712 O O . PRO A 1 97 ? -8.152 3.382 12.010 1.00 95.38 97 PRO A O 1
ATOM 715 N N . GLY A 1 98 ? -6.391 2.743 13.241 1.00 95.25 98 GLY A N 1
ATOM 716 C CA . GLY A 1 98 ? -6.691 1.307 13.219 1.00 95.25 98 GLY A CA 1
ATOM 717 C C . GLY A 1 98 ? -6.283 0.557 11.943 1.00 95.25 98 GLY A C 1
ATOM 718 O O . GLY A 1 98 ? -6.383 -0.675 11.922 1.00 95.25 98 GLY A O 1
ATOM 719 N N . ALA A 1 99 ? -5.796 1.258 10.913 1.00 96.69 99 ALA A N 1
ATOM 720 C CA . ALA A 1 99 ? -5.300 0.650 9.682 1.00 96.69 99 ALA A CA 1
ATOM 721 C C . ALA A 1 99 ? -4.101 -0.270 9.946 1.00 96.69 99 ALA A C 1
ATOM 723 O O . ALA A 1 99 ? -3.281 -0.024 10.838 1.00 96.69 99 ALA A O 1
ATOM 724 N N . ALA A 1 100 ? -3.995 -1.328 9.142 1.00 96.31 100 ALA A N 1
ATOM 725 C CA . ALA A 1 100 ? -2.919 -2.301 9.243 1.00 96.31 100 ALA A CA 1
ATOM 726 C C . ALA A 1 100 ? -1.847 -2.064 8.172 1.00 96.31 100 ALA A C 1
ATOM 728 O O . ALA A 1 100 ? -2.142 -1.912 6.984 1.00 96.31 100 ALA A O 1
ATOM 729 N N . LEU A 1 101 ? -0.595 -2.098 8.610 1.00 95.88 101 LEU A N 1
ATOM 730 C CA . LEU A 1 101 ? 0.597 -2.186 7.788 1.00 95.88 101 LEU A CA 1
ATOM 731 C C . LEU A 1 101 ? 1.097 -3.635 7.806 1.00 95.88 101 LEU A C 1
ATOM 733 O O . LEU A 1 101 ? 1.389 -4.178 8.876 1.00 95.88 101 LEU A O 1
ATOM 737 N N . LEU A 1 102 ? 1.190 -4.243 6.627 1.00 95.19 102 LEU A N 1
ATOM 738 C CA . LEU A 1 102 ? 1.859 -5.519 6.404 1.00 95.19 102 LEU A CA 1
ATOM 739 C C . LEU A 1 102 ? 3.265 -5.254 5.857 1.00 95.19 102 LEU A C 1
ATOM 741 O O . LEU A 1 102 ? 3.432 -4.505 4.899 1.00 95.19 102 LEU A O 1
ATOM 745 N N . CYS A 1 103 ? 4.277 -5.875 6.450 1.00 91.44 103 CYS A N 1
ATOM 746 C CA . CYS A 1 103 ? 5.644 -5.854 5.941 1.00 91.44 103 CYS A CA 1
ATOM 747 C C . CYS A 1 103 ? 6.281 -7.231 6.153 1.00 91.44 103 CYS A C 1
ATOM 749 O O . CYS A 1 103 ? 5.977 -7.910 7.137 1.00 91.44 103 CYS A O 1
ATOM 751 N N . ALA A 1 104 ? 7.145 -7.663 5.228 1.00 85.00 104 ALA A N 1
ATOM 752 C CA . ALA A 1 104 ? 7.785 -8.981 5.308 1.00 85.00 104 ALA A CA 1
ATOM 753 C C . ALA A 1 104 ? 8.671 -9.113 6.557 1.00 85.00 104 ALA A C 1
ATOM 755 O O . ALA A 1 104 ? 8.718 -10.165 7.199 1.00 85.00 104 ALA A O 1
ATOM 756 N N . HIS A 1 105 ? 9.311 -8.008 6.941 1.00 87.19 105 HIS A N 1
ATOM 757 C CA . HIS A 1 105 ? 10.135 -7.911 8.133 1.00 87.19 105 HIS A CA 1
ATOM 758 C C . HIS A 1 105 ? 9.631 -6.785 9.019 1.00 87.19 105 HIS A C 1
ATOM 760 O O . HIS A 1 105 ? 9.418 -5.658 8.576 1.00 87.19 105 HIS A O 1
ATOM 766 N N . LEU A 1 106 ? 9.442 -7.094 10.298 1.00 85.06 106 LEU A N 1
ATOM 767 C CA . LEU A 1 106 ? 9.123 -6.074 11.280 1.00 85.06 106 LEU A CA 1
ATOM 768 C C . LEU A 1 106 ? 10.412 -5.349 11.684 1.00 85.06 106 LEU A C 1
ATOM 770 O O . LEU A 1 106 ? 11.440 -6.010 11.857 1.00 85.06 106 LEU A O 1
ATOM 774 N N . PRO A 1 107 ? 10.372 -4.017 11.851 1.00 83.50 107 PRO A N 1
ATOM 775 C CA . PRO A 1 107 ? 11.536 -3.259 12.299 1.00 83.50 107 PRO A CA 1
ATOM 776 C C . PRO A 1 107 ? 12.011 -3.747 13.660 1.00 83.50 107 PRO A C 1
ATOM 778 O O . PRO A 1 107 ? 11.278 -4.411 14.371 1.00 83.50 107 PRO A O 1
ATOM 781 N N . SER A 1 108 ? 13.220 -3.402 14.078 1.00 75.56 108 SER A N 1
ATOM 782 C CA . SER A 1 108 ? 13.638 -3.537 15.476 1.00 75.56 108 SER A CA 1
ATOM 783 C C . SER A 1 108 ? 13.745 -2.138 16.074 1.00 75.56 108 SER A C 1
ATOM 785 O O . SER A 1 108 ? 14.512 -1.328 15.566 1.00 75.56 108 SER A O 1
ATOM 787 N N . GLY A 1 109 ? 12.979 -1.837 17.128 1.00 70.50 109 GLY A N 1
ATOM 788 C CA . GLY A 1 109 ? 13.022 -0.521 17.783 1.00 70.50 109 GLY A CA 1
ATOM 789 C C . GLY A 1 109 ? 12.226 0.567 17.055 1.00 70.50 109 GLY A C 1
ATOM 790 O O . GLY A 1 109 ? 12.772 1.603 16.690 1.00 70.50 109 GLY A O 1
ATOM 791 N N . TRP A 1 110 ? 10.926 0.339 16.850 1.00 73.88 110 TRP A N 1
ATOM 792 C CA . TRP A 1 110 ? 10.011 1.336 16.289 1.00 73.88 110 TRP A CA 1
ATOM 793 C C . TRP A 1 110 ? 9.262 2.120 17.372 1.00 73.88 110 TRP A C 1
ATOM 795 O O . TRP A 1 110 ? 9.130 1.679 18.515 1.00 73.88 110 TRP A O 1
ATOM 805 N N . ASN A 1 111 ? 8.728 3.285 17.001 1.00 69.81 111 ASN A N 1
ATOM 806 C CA . ASN A 1 111 ? 7.934 4.101 17.910 1.00 69.81 111 ASN A CA 1
ATOM 807 C C . ASN A 1 111 ? 6.580 3.431 18.213 1.00 69.81 111 ASN A C 1
ATOM 809 O O . ASN A 1 111 ? 5.700 3.367 17.354 1.00 69.81 111 ASN A O 1
ATOM 813 N N . THR A 1 112 ? 6.398 2.974 19.450 1.00 73.75 112 THR A N 1
ATOM 814 C CA . THR A 1 112 ? 5.169 2.317 19.922 1.00 73.75 112 THR A CA 1
ATOM 815 C C . THR A 1 112 ? 4.029 3.285 20.239 1.00 73.75 112 THR A C 1
ATOM 817 O O . THR A 1 112 ? 2.908 2.840 20.460 1.00 73.75 112 THR A O 1
ATOM 820 N N . THR A 1 113 ? 4.269 4.602 20.242 1.00 83.12 113 THR A N 1
ATOM 821 C CA . THR A 1 113 ? 3.201 5.590 20.496 1.00 83.12 113 THR A CA 1
ATOM 822 C C . THR A 1 113 ? 2.230 5.720 19.324 1.00 83.12 113 THR A C 1
ATOM 824 O O . THR A 1 113 ? 1.056 5.997 19.543 1.00 83.12 113 THR A O 1
ATOM 827 N N . CYS A 1 114 ? 2.690 5.473 18.093 1.00 89.19 114 CYS A N 1
ATOM 828 C CA . CYS A 1 114 ? 1.855 5.523 16.886 1.00 89.19 114 CYS A CA 1
ATOM 829 C C . CYS A 1 114 ? 1.510 4.133 16.334 1.00 89.19 114 CYS A C 1
ATOM 831 O O . CYS A 1 114 ? 0.680 4.019 15.434 1.00 89.19 114 CYS A O 1
ATOM 833 N N . TRP A 1 115 ? 2.149 3.081 16.852 1.00 94.00 115 TRP A N 1
ATOM 834 C CA . TRP A 1 115 ? 2.054 1.731 16.308 1.00 94.00 115 TRP A CA 1
ATOM 835 C C . TRP A 1 115 ? 1.921 0.686 17.405 1.00 94.00 115 TRP A C 1
ATOM 837 O O . TRP A 1 115 ? 2.739 0.608 18.321 1.00 94.00 115 TRP A O 1
ATOM 847 N N . ARG A 1 116 ? 0.953 -0.212 17.241 1.00 93.00 116 ARG A N 1
ATOM 848 C CA . ARG A 1 116 ? 0.833 -1.439 18.027 1.00 93.00 116 ARG A CA 1
ATOM 849 C C . ARG A 1 116 ? 1.092 -2.641 17.138 1.00 93.00 116 ARG A C 1
ATOM 851 O O . ARG A 1 116 ? 0.487 -2.771 16.083 1.00 93.00 116 ARG A O 1
ATOM 858 N N . ARG A 1 117 ? 1.933 -3.562 17.591 1.00 91.25 117 ARG A N 1
ATOM 859 C CA . ARG A 1 117 ? 2.145 -4.833 16.894 1.00 91.25 117 ARG A CA 1
ATOM 860 C C . ARG A 1 117 ? 0.995 -5.805 17.155 1.00 91.25 117 ARG A C 1
ATOM 862 O O . ARG A 1 117 ? 0.581 -5.971 18.298 1.00 91.25 117 ARG A O 1
ATOM 869 N N . ASP A 1 118 ? 0.537 -6.463 16.097 1.00 89.50 118 ASP A N 1
ATOM 870 C CA . ASP A 1 118 ? -0.468 -7.529 16.111 1.00 89.50 118 ASP A CA 1
ATOM 871 C C . ASP A 1 118 ? 0.042 -8.681 15.229 1.00 8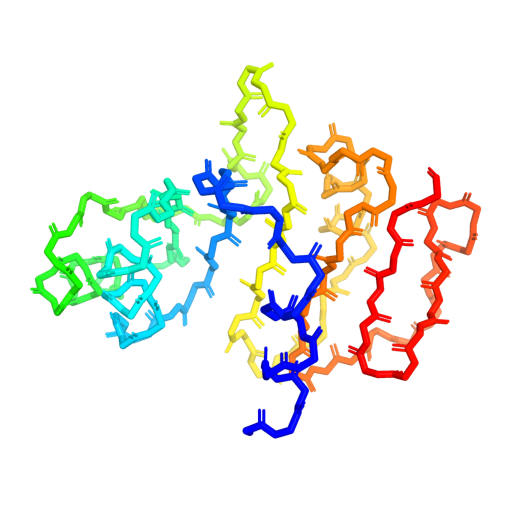9.50 118 ASP A C 1
ATOM 873 O O . ASP A 1 118 ? -0.116 -8.686 14.009 1.00 89.50 118 ASP A O 1
ATOM 877 N N . GLY A 1 119 ? 0.786 -9.613 15.835 1.00 86.19 119 GLY A N 1
ATOM 878 C CA . GLY A 1 119 ? 1.482 -10.675 15.104 1.00 86.19 119 GLY A CA 1
ATOM 879 C C . GLY A 1 119 ? 2.561 -10.130 14.159 1.00 86.19 119 GLY A C 1
ATOM 880 O O . GLY A 1 119 ? 3.571 -9.580 14.621 1.00 86.19 119 GLY A O 1
ATOM 881 N N . ALA A 1 120 ? 2.353 -10.324 12.853 1.00 84.88 120 ALA A N 1
ATOM 882 C CA . ALA A 1 120 ? 3.201 -9.808 11.774 1.00 84.88 120 ALA A CA 1
ATOM 883 C C . ALA A 1 120 ? 2.738 -8.441 11.231 1.00 84.88 120 ALA A C 1
ATOM 885 O O . ALA A 1 120 ? 3.352 -7.910 10.311 1.00 84.88 120 ALA A O 1
ATOM 886 N N . LEU A 1 121 ? 1.665 -7.872 11.788 1.00 92.12 121 LEU A N 1
ATOM 887 C CA . LEU A 1 121 ? 1.114 -6.585 11.376 1.00 92.12 121 LEU A CA 1
ATOM 888 C C . LEU A 1 121 ? 1.519 -5.479 12.348 1.00 92.12 121 LEU A C 1
ATOM 890 O O . LEU A 1 121 ? 1.665 -5.699 13.557 1.00 92.12 121 LEU A O 1
ATOM 894 N N . LEU A 1 122 ? 1.614 -4.262 11.824 1.00 94.12 122 LEU A N 1
ATOM 895 C CA . LEU A 1 122 ? 1.651 -3.040 12.619 1.00 94.12 122 LEU A CA 1
ATOM 896 C C . LEU A 1 122 ? 0.318 -2.311 12.454 1.00 94.12 122 LEU A C 1
ATOM 898 O O . LEU A 1 122 ? -0.104 -1.999 11.346 1.00 94.12 122 LEU A O 1
ATOM 902 N N . ILE A 1 123 ? -0.364 -2.056 13.563 1.00 95.31 123 ILE A N 1
ATOM 903 C CA . ILE A 1 123 ? -1.646 -1.360 13.605 1.00 95.31 123 ILE A CA 1
ATOM 904 C C . ILE A 1 123 ? -1.393 0.087 13.990 1.00 95.31 123 ILE A C 1
ATOM 906 O O . ILE A 1 123 ? -0.790 0.348 15.035 1.00 95.31 123 ILE A O 1
ATOM 910 N N . ARG A 1 124 ? -1.869 1.015 13.164 1.00 95.69 124 ARG A N 1
ATOM 911 C CA . ARG A 1 124 ? -1.799 2.445 13.455 1.00 95.69 124 ARG A CA 1
ATOM 912 C C . ARG A 1 124 ? -2.726 2.762 14.634 1.00 95.69 124 ARG A C 1
ATOM 914 O O . ARG A 1 124 ? -3.914 2.442 14.579 1.00 95.69 124 ARG A O 1
ATOM 921 N N . LEU A 1 125 ? -2.176 3.373 15.685 1.00 94.06 125 LEU A N 1
ATOM 922 C CA . LEU A 1 125 ? -2.896 3.802 16.895 1.00 94.06 125 LEU A CA 1
ATOM 923 C C . LEU A 1 125 ? -3.645 5.114 16.683 1.00 94.06 125 LEU A C 1
ATOM 925 O O . LEU A 1 125 ? -3.067 6.031 16.065 1.00 94.06 125 LEU A O 1
#

Sequence (125 aa):
MRELDRWLARLPANSHLLISNDDGYLCRTLLAQEMVVSACCDTLDAAMRTSVAAGLPVRAATVLHCRSVVPFAGACLCDETAPDAATLAHLATQLAPGAALLCAHLPSGWNTTCWRRDGALLIRL

pLDDT: mean 93.25, std 6.45, range [60.62, 98.44]